Protein AF-A0A1V5FA69-F1 (afdb_monomer)

pLDDT: mean 85.62, std 11.45, range [46.5, 96.06]

Foldseek 3Di:
DDQDPVDRPDDDDPPLNVQVVVLVVCCVVVVVVCVVVVCPVVSVVVNVCSVVPQPPDPVNVLQQLLCVLVPHDDPVPDDPVSSVVSSVCSVLQPVVLVVLVVVLVVLLVLQVVCVVVVHPLVVVCVVVVLDPPPDGPSVLSVVLSVCVNVVNHDPSSVVSVVSSVVSSPVVPDDD

Nearest PDB structures (foldseek):
  6b02-assembly1_A  TM=2.385E-01  e=5.343E+00  Choristoneura fumiferana

Sequence (175 aa):
MRKSRRYRKQWTVSLHEYRLGLLRTLREDGAALIDAYGMDKTLRDLEKRLKNQDVRAAWARLTRGILDEAGGGNPMRMSGEAFARAAETHYRDTLRKRHLSEAFLFLENDLKHMESAGAEPLRRLREKGTLPPNRSAADHVRMLEPAVLDDSATQESLHSLLTLMLAALEEGPRP

Structure (mmCIF, N/CA/C/O backbone):
data_AF-A0A1V5FA69-F1
#
_entry.id   AF-A0A1V5FA69-F1
#
loop_
_atom_site.group_PDB
_atom_site.id
_atom_site.type_symbol
_atom_site.label_atom_id
_atom_site.label_alt_id
_atom_site.label_comp_id
_atom_site.label_asym_id
_atom_site.label_entity_id
_atom_site.label_seq_id
_atom_site.pdbx_PDB_ins_code
_atom_site.Cartn_x
_atom_site.Cartn_y
_atom_site.Cartn_z
_atom_site.occupancy
_atom_site.B_iso_or_equiv
_atom_site.auth_seq_id
_atom_site.auth_comp_id
_atom_site.auth_asym_id
_atom_site.auth_atom_id
_atom_site.pdbx_PDB_model_num
ATOM 1 N N . MET A 1 1 ? -24.500 -15.546 29.506 1.00 55.66 1 MET A N 1
ATOM 2 C CA . MET A 1 1 ? -25.820 -15.029 29.975 1.00 55.66 1 MET A CA 1
ATOM 3 C C . MET A 1 1 ? -25.713 -14.215 31.268 1.00 55.66 1 MET A C 1
ATOM 5 O O . MET A 1 1 ? -25.155 -14.698 32.245 1.00 55.66 1 MET A O 1
ATOM 9 N N . ARG A 1 2 ? -26.271 -12.993 31.301 1.00 57.75 2 ARG A N 1
ATOM 10 C CA . ARG A 1 2 ? -26.330 -12.126 32.501 1.00 57.75 2 ARG A CA 1
ATOM 11 C C . ARG A 1 2 ? -27.757 -11.616 32.712 1.00 57.75 2 ARG A C 1
ATOM 13 O O . ARG A 1 2 ? -28.415 -11.262 31.734 1.00 57.75 2 ARG A O 1
ATOM 20 N N . LYS A 1 3 ? -28.240 -11.527 33.957 1.00 52.34 3 LYS A N 1
ATOM 21 C CA . LYS A 1 3 ? -29.537 -10.883 34.252 1.00 52.34 3 LYS A CA 1
ATOM 22 C C . LYS A 1 3 ? -29.471 -9.384 33.935 1.00 52.34 3 LYS A C 1
ATOM 24 O O . LYS A 1 3 ? -28.542 -8.700 34.370 1.00 52.34 3 LYS A O 1
ATOM 29 N N . SER A 1 4 ? -30.438 -8.881 33.166 1.00 51.59 4 SER A N 1
ATOM 30 C CA . SER A 1 4 ? -30.514 -7.458 32.828 1.00 51.59 4 SER A CA 1
ATOM 31 C C . SER A 1 4 ? -30.820 -6.628 34.075 1.00 51.59 4 SER A C 1
ATOM 33 O O . SER A 1 4 ? -31.783 -6.888 34.794 1.00 51.59 4 SER A O 1
ATOM 35 N N . ARG A 1 5 ? -30.004 -5.598 34.325 1.00 58.12 5 ARG A N 1
ATOM 36 C CA . ARG A 1 5 ? -30.181 -4.673 35.457 1.00 58.12 5 ARG A CA 1
ATOM 37 C C . ARG A 1 5 ? -31.323 -3.670 35.218 1.00 58.12 5 ARG A C 1
ATOM 39 O O . ARG A 1 5 ? -31.854 -3.129 36.178 1.00 58.12 5 ARG A O 1
ATOM 46 N N . ARG A 1 6 ? -31.700 -3.447 33.947 1.00 63.59 6 ARG A N 1
ATOM 47 C CA . ARG A 1 6 ? -32.740 -2.491 33.511 1.00 63.59 6 ARG A CA 1
ATOM 48 C C . ARG A 1 6 ? -34.114 -3.148 33.319 1.00 63.59 6 ARG A C 1
ATOM 50 O O . ARG A 1 6 ? -35.124 -2.499 33.551 1.00 63.59 6 ARG A O 1
ATOM 57 N N . TYR A 1 7 ? -34.156 -4.438 32.965 1.00 64.31 7 TYR A N 1
ATOM 58 C CA . TYR A 1 7 ? -35.397 -5.200 32.767 1.00 64.31 7 TYR A CA 1
ATOM 59 C C . TYR A 1 7 ? -35.392 -6.478 33.614 1.00 64.31 7 TYR A C 1
ATOM 61 O O . TYR A 1 7 ? -34.777 -7.483 33.261 1.00 64.31 7 TYR A O 1
ATOM 69 N N . ARG A 1 8 ? -36.118 -6.433 34.740 1.00 50.25 8 ARG A N 1
ATOM 70 C CA . ARG A 1 8 ? -36.070 -7.392 35.866 1.00 50.25 8 ARG A CA 1
ATOM 71 C C . ARG A 1 8 ? -36.460 -8.849 35.522 1.00 50.25 8 ARG A C 1
ATOM 73 O O . ARG A 1 8 ? -36.326 -9.715 36.379 1.00 50.25 8 ARG A O 1
ATOM 80 N N . LYS A 1 9 ? -36.921 -9.136 34.295 1.00 63.19 9 LYS A N 1
ATOM 81 C CA . LYS A 1 9 ? -37.346 -10.475 33.830 1.00 63.19 9 LYS A CA 1
ATOM 82 C C . LYS A 1 9 ? -36.666 -10.962 32.540 1.00 63.19 9 LYS A C 1
ATOM 84 O O . LYS A 1 9 ? -37.051 -12.003 32.023 1.00 63.19 9 LYS A O 1
ATOM 89 N N . GLN A 1 10 ? -35.671 -10.244 32.013 1.00 63.56 10 GLN A N 1
ATOM 90 C CA . GLN A 1 10 ? -35.019 -10.620 30.753 1.00 63.56 10 GLN A CA 1
ATOM 91 C C . GLN A 1 10 ? -33.566 -11.055 30.960 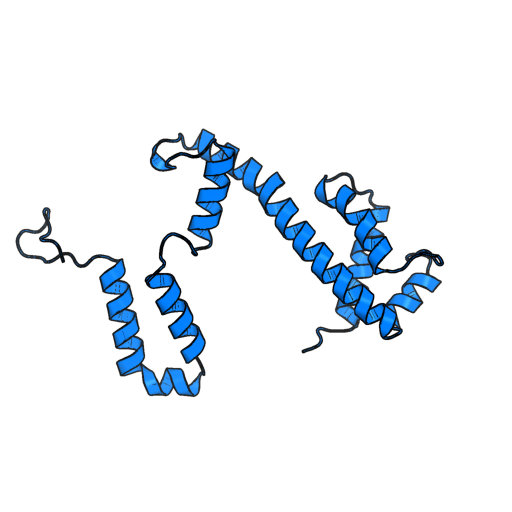1.00 63.56 10 GLN A C 1
ATOM 93 O O . GLN A 1 10 ? -32.783 -10.422 31.679 1.00 63.56 10 GLN A O 1
ATOM 98 N N . TRP A 1 11 ? -33.209 -12.146 30.287 1.00 69.50 11 TRP A N 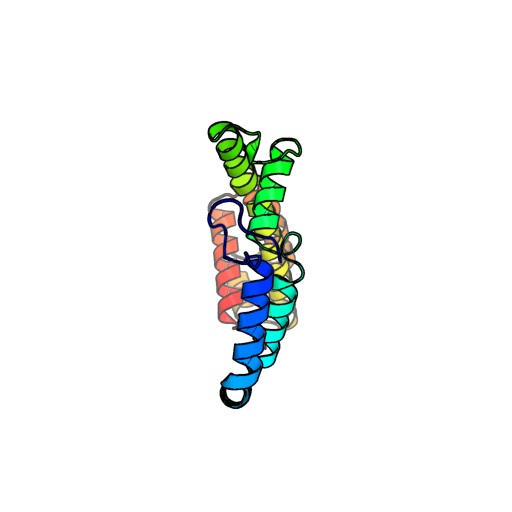1
ATOM 99 C CA . TRP A 1 11 ? -31.831 -12.586 30.140 1.00 69.50 11 TRP A CA 1
ATOM 100 C C . TRP A 1 11 ? -31.176 -11.771 29.031 1.00 69.50 11 TRP A C 1
ATOM 102 O O . TRP A 1 11 ? -31.655 -11.740 27.903 1.00 69.50 11 TRP A O 1
ATOM 112 N N . THR A 1 12 ? -30.072 -11.102 29.351 1.00 66.62 12 THR A N 1
ATOM 113 C CA . THR A 1 12 ? -29.228 -10.475 28.332 1.00 66.62 12 THR A CA 1
ATOM 114 C C . THR A 1 12 ? -28.261 -11.524 27.796 1.00 66.62 12 THR A C 1
ATOM 116 O O . THR A 1 12 ? -27.427 -12.058 28.539 1.00 66.62 12 THR A O 1
ATOM 119 N N . VAL A 1 13 ? -28.398 -11.818 26.507 1.00 72.88 13 VAL A N 1
ATOM 120 C CA . VAL A 1 13 ? -27.412 -12.549 25.707 1.00 72.88 13 VAL A CA 1
ATOM 121 C C . VAL A 1 13 ? -26.412 -11.522 25.191 1.00 72.88 13 VAL A C 1
ATOM 123 O O . VAL A 1 13 ? -26.806 -10.424 24.789 1.00 72.88 13 VAL A O 1
ATOM 126 N N . SER A 1 14 ? -25.115 -11.821 25.258 1.00 80.94 14 SER A N 1
ATOM 127 C CA . SER A 1 14 ? -24.136 -10.899 24.680 1.00 80.94 14 SER A CA 1
ATOM 128 C C . SER A 1 14 ? -24.342 -10.815 23.165 1.00 80.94 14 SER A C 1
ATOM 130 O O . SER A 1 14 ? -24.707 -11.799 22.524 1.00 80.94 14 SER A O 1
ATOM 132 N N . LEU A 1 15 ? -24.074 -9.654 22.563 1.00 79.38 15 LEU A N 1
ATOM 133 C CA . LEU A 1 15 ? -24.153 -9.509 21.105 1.00 79.38 15 LEU A CA 1
ATOM 134 C C . LEU A 1 15 ? -23.273 -10.546 20.381 1.00 79.38 15 LEU A C 1
ATOM 136 O O . LEU A 1 15 ? -23.617 -11.011 19.299 1.00 79.38 15 LEU A O 1
ATOM 140 N N . HIS A 1 16 ? -22.157 -10.935 21.000 1.00 82.25 16 HIS A N 1
ATOM 141 C CA . HIS A 1 16 ? -21.278 -11.996 20.526 1.00 82.25 16 HIS A CA 1
ATOM 142 C C . HIS A 1 16 ? -21.967 -13.372 20.503 1.00 82.25 16 HIS A C 1
ATOM 144 O O . HIS A 1 16 ? -22.017 -14.009 19.452 1.00 82.25 16 HIS A O 1
ATOM 150 N N . GLU A 1 17 ? -22.537 -13.808 21.632 1.00 82.44 17 GLU A N 1
ATOM 151 C CA . GLU A 1 17 ? -23.286 -15.072 21.732 1.00 82.44 17 GLU A CA 1
ATOM 152 C C . GLU A 1 17 ? -24.480 -15.089 20.763 1.00 82.44 17 GLU A C 1
ATOM 154 O O . GLU A 1 17 ? -24.728 -16.098 20.110 1.00 82.44 17 GLU A O 1
ATOM 159 N N . TYR A 1 18 ? -25.174 -13.956 20.612 1.00 86.75 18 TYR A N 1
ATOM 160 C CA . TYR A 1 18 ? -26.290 -13.818 19.678 1.00 86.75 18 TYR A CA 1
ATOM 161 C C . TYR A 1 18 ? -25.849 -13.998 18.217 1.00 86.75 18 TYR A C 1
ATOM 163 O O . TYR A 1 18 ? -26.451 -14.773 17.479 1.00 86.75 18 TYR A O 1
ATOM 171 N N . ARG A 1 19 ? -24.750 -13.348 17.806 1.00 89.06 19 ARG A N 1
ATOM 172 C CA . ARG A 1 19 ? -24.171 -13.495 16.457 1.00 89.06 19 ARG A CA 1
ATOM 173 C C . ARG A 1 19 ? -23.737 -14.932 16.159 1.00 89.06 19 ARG A C 1
ATOM 175 O O . ARG A 1 19 ? -23.950 -15.405 15.048 1.00 89.06 19 ARG A O 1
ATOM 182 N N . LEU A 1 20 ? -23.143 -15.627 17.133 1.00 90.81 20 LEU A N 1
ATOM 183 C CA . LEU A 1 20 ? -22.792 -17.044 16.987 1.00 90.81 20 LEU A CA 1
ATOM 184 C C . LEU A 1 20 ? -24.034 -17.936 16.881 1.00 90.81 20 LEU A C 1
ATOM 186 O O . LEU A 1 20 ? -24.014 -18.891 16.110 1.00 90.81 20 LEU A O 1
ATOM 190 N N . GLY A 1 21 ? -25.101 -17.616 17.616 1.00 91.31 21 GLY A N 1
ATOM 191 C CA . GLY A 1 21 ? -26.392 -18.293 17.497 1.00 91.31 21 GLY A CA 1
ATOM 192 C C . GLY A 1 21 ? -26.971 -18.174 16.089 1.00 91.31 21 GLY A C 1
ATOM 193 O O . GLY A 1 21 ? -27.244 -19.190 15.462 1.00 91.31 21 GLY A O 1
ATOM 194 N N . LEU A 1 22 ? -27.046 -16.953 15.548 1.00 92.81 22 LEU A N 1
ATOM 195 C CA . LEU A 1 22 ? -27.532 -16.718 14.183 1.00 92.81 22 LEU A CA 1
ATOM 196 C C . LEU A 1 22 ? -26.711 -17.459 13.123 1.00 92.81 22 LEU A C 1
ATOM 198 O O . LEU A 1 22 ? -27.272 -17.979 12.165 1.00 92.81 22 LEU A O 1
ATOM 202 N N . LEU A 1 23 ? -25.387 -17.534 13.293 1.00 93.31 23 LEU A N 1
ATOM 203 C CA . LEU A 1 23 ? -24.535 -18.277 12.366 1.00 93.31 23 LEU A CA 1
ATOM 204 C C . LEU A 1 23 ? -24.837 -19.784 12.375 1.00 93.31 23 LEU A C 1
ATOM 206 O O . LEU A 1 23 ? -24.755 -20.416 11.326 1.00 93.31 23 LEU A O 1
ATOM 210 N N . ARG A 1 24 ? -25.178 -20.357 13.537 1.00 93.31 24 ARG A N 1
ATOM 211 C CA . ARG A 1 24 ? -25.593 -21.766 13.639 1.00 93.31 24 ARG A CA 1
ATOM 212 C C . ARG A 1 24 ? -26.920 -21.992 12.929 1.00 93.31 24 ARG A C 1
ATOM 214 O O . ARG A 1 24 ? -26.973 -22.854 12.065 1.00 93.31 24 ARG A O 1
ATOM 221 N N . THR A 1 25 ? -27.915 -21.148 13.197 1.00 93.12 25 THR A N 1
ATOM 222 C CA . THR A 1 25 ? -29.213 -21.191 12.507 1.00 93.12 25 THR A CA 1
ATOM 223 C C . THR A 1 25 ? -29.042 -21.109 10.992 1.00 93.12 25 THR A C 1
ATOM 225 O O . THR A 1 25 ? -29.624 -21.895 10.262 1.00 93.12 25 THR A O 1
ATOM 228 N N . LEU A 1 26 ? -28.166 -20.226 10.502 1.00 92.56 26 LEU A N 1
ATOM 229 C CA . LEU A 1 26 ? -27.899 -20.105 9.068 1.00 92.56 26 LEU A CA 1
ATOM 230 C C . LEU A 1 26 ? -27.270 -21.376 8.466 1.00 92.56 26 LEU A C 1
ATOM 232 O O . LEU A 1 26 ? -27.552 -21.704 7.318 1.00 92.56 26 LEU A O 1
ATOM 236 N N . ARG A 1 27 ? -26.420 -22.088 9.221 1.00 92.62 27 ARG A N 1
ATOM 237 C CA . ARG A 1 27 ? -25.828 -23.365 8.783 1.00 92.62 27 ARG A CA 1
ATOM 238 C C . ARG A 1 27 ? -26.822 -24.518 8.808 1.00 92.62 27 ARG A C 1
ATOM 240 O O . ARG A 1 27 ? -26.741 -25.380 7.944 1.00 92.62 27 ARG A O 1
ATOM 247 N N . GLU A 1 28 ? -27.708 -24.538 9.795 1.00 91.56 28 GLU A N 1
ATOM 248 C CA . GLU A 1 28 ? -28.713 -25.588 9.969 1.00 91.56 28 GLU A CA 1
ATOM 249 C C . GLU A 1 28 ? -29.844 -25.430 8.944 1.00 91.56 28 GLU A C 1
ATOM 251 O O . GLU A 1 28 ? -30.097 -26.342 8.160 1.00 91.56 28 GLU A O 1
ATOM 256 N N . ASP A 1 29 ? -30.447 -24.244 8.869 1.00 93.94 29 ASP A N 1
ATOM 257 C CA . ASP A 1 29 ? -31.630 -23.995 8.037 1.00 93.94 29 ASP A CA 1
ATOM 258 C C . ASP A 1 29 ? -31.270 -23.680 6.574 1.00 93.94 29 ASP A C 1
ATOM 260 O O . ASP A 1 29 ? -32.081 -23.854 5.666 1.00 93.94 29 ASP A O 1
ATOM 264 N N . GLY A 1 30 ? -30.047 -23.197 6.329 1.00 89.75 30 GLY A N 1
ATOM 265 C CA . GLY A 1 30 ? -29.573 -22.741 5.021 1.00 89.75 30 GLY A CA 1
ATOM 266 C C . GLY A 1 30 ? -28.630 -23.703 4.299 1.00 89.75 30 GLY A C 1
ATOM 267 O O . GLY A 1 30 ? -28.056 -23.304 3.288 1.00 89.75 30 GLY A O 1
ATOM 268 N N . ALA A 1 31 ? -28.443 -24.936 4.786 1.00 91.62 31 ALA A N 1
ATOM 269 C CA . ALA A 1 31 ? -27.430 -25.874 4.281 1.00 91.62 31 ALA A CA 1
ATOM 270 C C . ALA A 1 31 ? -27.463 -26.042 2.749 1.00 91.62 31 ALA A C 1
ATOM 272 O O . ALA A 1 31 ? -26.449 -25.857 2.081 1.00 91.62 31 ALA A O 1
ATOM 273 N N . ALA A 1 32 ? -28.651 -26.264 2.177 1.00 88.94 32 ALA A N 1
ATOM 274 C CA . ALA A 1 32 ? -28.816 -26.427 0.732 1.00 88.94 32 ALA A CA 1
ATOM 275 C C . ALA A 1 32 ? -28.380 -25.187 -0.074 1.00 88.94 32 ALA A C 1
ATOM 277 O O . ALA A 1 32 ? -27.835 -25.316 -1.167 1.00 88.94 32 ALA A O 1
ATOM 278 N N . LEU A 1 33 ? -28.591 -23.980 0.464 1.00 90.56 33 LEU A N 1
ATOM 279 C CA . LEU A 1 33 ? -28.152 -22.735 -0.171 1.00 90.56 33 LEU A CA 1
ATOM 280 C C . LEU A 1 33 ? -26.638 -22.553 -0.032 1.00 90.56 33 LEU A C 1
ATOM 282 O O . LEU A 1 33 ? -25.972 -22.138 -0.974 1.00 90.56 33 LEU A O 1
ATOM 286 N N . ILE A 1 34 ? -26.078 -22.883 1.129 1.00 92.12 34 ILE A N 1
ATOM 287 C CA . ILE A 1 34 ? -24.635 -22.788 1.369 1.00 92.12 34 ILE A CA 1
ATOM 288 C C . ILE A 1 34 ? -23.873 -23.672 0.384 1.00 92.12 34 ILE A C 1
ATOM 290 O O . ILE A 1 34 ? -22.882 -23.213 -0.191 1.00 92.12 34 ILE A O 1
ATOM 294 N N . ASP A 1 35 ? -24.369 -24.886 0.155 1.00 91.94 35 ASP A N 1
ATOM 295 C CA . ASP A 1 35 ? -23.794 -25.828 -0.800 1.00 91.94 35 ASP A CA 1
ATOM 296 C C . ASP A 1 35 ? -23.972 -25.339 -2.240 1.00 91.94 35 ASP A C 1
ATOM 298 O O . ASP A 1 35 ? -22.992 -25.257 -2.982 1.00 91.94 35 ASP A O 1
ATOM 302 N N . ALA A 1 36 ? -25.187 -24.921 -2.618 1.00 92.25 36 ALA A N 1
ATOM 303 C CA . ALA A 1 36 ? -25.484 -24.430 -3.966 1.00 92.25 36 ALA A CA 1
ATOM 304 C C . ALA A 1 36 ? -24.623 -23.222 -4.379 1.00 92.25 36 ALA A C 1
ATOM 306 O O . ALA A 1 36 ? -24.285 -23.080 -5.553 1.00 92.25 36 ALA A O 1
ATOM 307 N N . TYR A 1 37 ? -24.245 -22.368 -3.423 1.00 92.19 37 TYR A N 1
ATOM 308 C CA . TYR A 1 37 ? -23.430 -21.173 -3.663 1.00 92.19 37 TYR A CA 1
ATOM 309 C C . TYR A 1 37 ? -21.961 -21.317 -3.223 1.00 92.19 37 TYR A C 1
ATOM 311 O O . TYR A 1 37 ? -21.212 -20.340 -3.271 1.00 92.19 37 TYR A O 1
ATOM 319 N N . GLY A 1 38 ? -21.523 -22.498 -2.764 1.00 91.62 38 GLY A N 1
ATOM 320 C CA . GLY A 1 38 ? -20.142 -22.734 -2.320 1.00 91.62 38 GLY A CA 1
ATOM 321 C C . GLY A 1 38 ? -19.686 -21.839 -1.155 1.00 91.62 38 GLY A C 1
ATOM 322 O O . GLY A 1 38 ? -18.500 -21.528 -1.021 1.00 91.62 38 GLY A O 1
ATOM 323 N N . MET A 1 39 ? -20.610 -21.391 -0.299 1.00 93.31 39 MET A N 1
ATOM 324 C CA . MET A 1 39 ? -20.348 -20.372 0.732 1.00 93.31 39 MET A CA 1
ATOM 325 C C . MET A 1 39 ? -19.692 -20.916 2.005 1.00 93.31 39 MET A C 1
ATOM 327 O O . MET A 1 39 ? -19.437 -20.166 2.952 1.00 9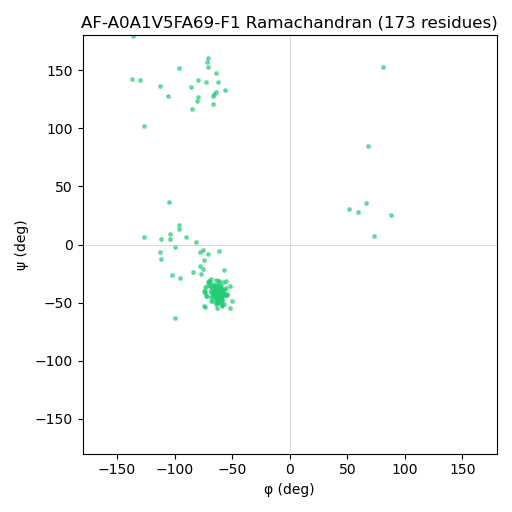3.31 39 MET A O 1
ATOM 331 N N . ASP A 1 40 ? -19.390 -22.207 2.051 1.00 90.88 40 ASP A N 1
ATOM 332 C CA . ASP A 1 40 ? -18.919 -22.869 3.260 1.00 90.88 40 ASP A CA 1
ATOM 333 C C . ASP A 1 40 ? -17.590 -22.270 3.782 1.00 90.88 40 ASP A C 1
ATOM 335 O O . ASP A 1 40 ? -17.437 -21.983 4.975 1.00 90.88 40 ASP A O 1
ATOM 339 N N . LYS A 1 41 ? -16.655 -21.934 2.879 1.00 89.81 41 LYS A N 1
ATOM 340 C CA . LYS A 1 41 ? -15.406 -21.229 3.234 1.00 89.81 41 LYS A CA 1
ATOM 341 C C . LYS A 1 41 ? -15.681 -19.845 3.834 1.00 89.81 41 LYS A C 1
ATOM 343 O O . LYS A 1 41 ? -15.054 -19.473 4.828 1.00 89.81 41 LYS A O 1
ATOM 348 N N . THR A 1 42 ? -16.638 -19.109 3.273 1.00 89.00 42 THR A N 1
ATOM 349 C CA . THR A 1 42 ? -17.045 -17.774 3.735 1.00 89.00 42 THR A CA 1
ATOM 350 C C . THR A 1 42 ? -17.655 -17.834 5.133 1.00 89.00 42 THR A C 1
ATOM 352 O O . THR A 1 42 ? -17.288 -17.048 6.007 1.00 89.00 42 THR A O 1
ATOM 355 N N 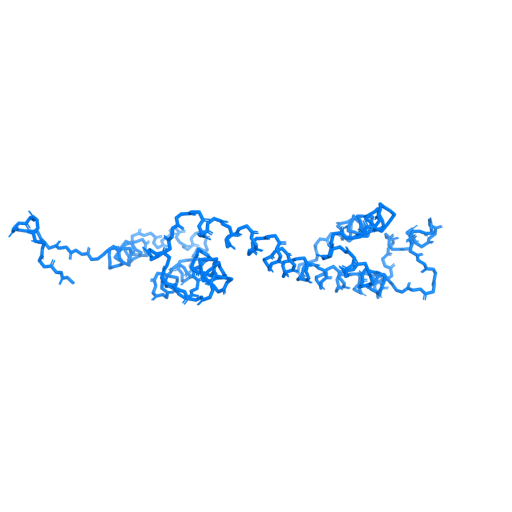. LEU A 1 43 ? -18.530 -18.808 5.397 1.00 91.69 43 LEU A N 1
ATOM 356 C CA . LEU A 1 43 ? -19.133 -18.991 6.719 1.00 91.69 43 LEU A CA 1
ATOM 357 C C . LEU A 1 43 ? -18.132 -19.496 7.759 1.00 91.69 43 LEU A C 1
ATOM 359 O O . LEU A 1 43 ? -18.249 -19.151 8.938 1.00 91.69 43 LEU A O 1
ATOM 363 N N . ARG A 1 44 ? -17.135 -20.293 7.360 1.00 89.25 44 ARG A N 1
ATOM 364 C CA . ARG A 1 44 ? -16.008 -20.665 8.230 1.00 89.25 44 ARG A CA 1
ATOM 365 C C . ARG A 1 44 ? -15.136 -19.458 8.580 1.00 89.25 44 ARG A C 1
ATOM 367 O O . ARG A 1 44 ? -14.714 -19.335 9.730 1.00 89.25 44 ARG A O 1
ATOM 374 N N . ASP A 1 45 ? -14.888 -18.554 7.634 1.00 86.44 45 ASP A N 1
ATOM 375 C CA . ASP A 1 45 ? -14.152 -17.315 7.905 1.00 86.44 45 ASP A CA 1
ATOM 376 C C . ASP A 1 45 ? -14.935 -16.369 8.830 1.00 86.44 45 ASP A C 1
ATOM 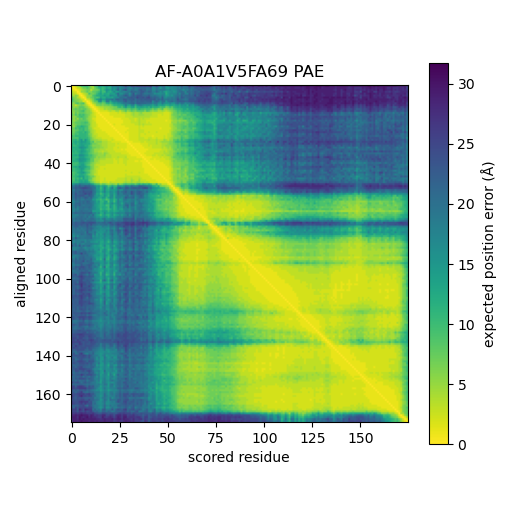378 O O . ASP A 1 45 ? -14.398 -15.868 9.822 1.00 86.44 45 ASP A O 1
ATOM 382 N N . LEU A 1 46 ? -16.240 -16.210 8.586 1.00 86.88 46 LEU A N 1
ATOM 383 C CA . LEU A 1 46 ? -17.124 -15.434 9.453 1.00 86.88 46 LEU A CA 1
ATOM 384 C C . LEU A 1 46 ? -17.127 -15.974 10.890 1.00 86.88 46 LEU A C 1
ATOM 386 O O . LEU A 1 46 ? -17.004 -15.195 11.835 1.00 86.88 46 LEU A O 1
ATOM 390 N N . GLU A 1 47 ? -17.195 -17.296 11.071 1.00 89.44 47 GLU A N 1
ATOM 391 C CA . GLU A 1 47 ? -17.110 -17.926 12.393 1.00 89.44 47 GLU A CA 1
ATOM 392 C C . GLU A 1 47 ? -15.791 -17.595 13.103 1.00 89.44 47 GLU A C 1
ATOM 394 O O . GLU A 1 47 ? -15.791 -17.195 14.270 1.00 89.44 47 GLU A O 1
ATOM 399 N N . LYS A 1 48 ? -14.661 -17.717 12.393 1.00 85.12 48 LYS A N 1
ATOM 400 C CA . LYS A 1 48 ? -13.333 -17.374 12.922 1.00 85.12 48 LYS A CA 1
ATOM 401 C C . LYS A 1 48 ? -13.256 -15.904 13.324 1.00 85.12 48 LYS A C 1
ATOM 403 O O . LYS A 1 48 ? -12.676 -15.593 14.363 1.00 85.12 48 LYS A O 1
ATOM 408 N N . ARG A 1 49 ? -13.840 -14.997 12.538 1.00 78.69 49 ARG A N 1
ATOM 409 C CA . ARG A 1 49 ? -13.886 -13.559 12.843 1.00 78.69 49 ARG A CA 1
ATOM 410 C C . ARG A 1 49 ? -14.767 -13.246 14.045 1.00 78.69 49 ARG A C 1
ATOM 412 O O . ARG A 1 49 ? -14.380 -12.426 14.870 1.00 78.69 49 ARG A O 1
ATOM 419 N N . LEU A 1 50 ? -15.921 -13.904 14.164 1.00 83.69 50 LEU A N 1
ATOM 420 C CA . LEU A 1 50 ? -16.793 -13.752 15.326 1.00 83.69 50 LEU A CA 1
ATOM 421 C C . LEU A 1 50 ? -16.097 -14.239 16.597 1.00 83.69 50 LEU A C 1
ATOM 423 O O . LEU 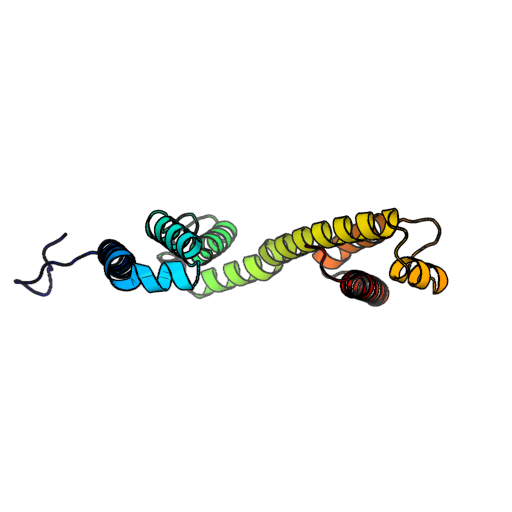A 1 50 ? -16.145 -13.525 17.591 1.00 83.69 50 LEU A O 1
ATOM 427 N N . LYS A 1 51 ? -15.398 -15.381 16.545 1.00 83.19 51 LYS A N 1
ATOM 428 C CA . LYS A 1 51 ? -14.650 -15.958 17.677 1.00 83.19 51 LYS A CA 1
ATOM 429 C C . LYS A 1 51 ? -13.392 -15.162 18.065 1.00 83.19 51 LYS A C 1
ATOM 431 O O . LYS A 1 51 ? -13.066 -15.109 19.242 1.00 83.19 51 LYS A O 1
ATOM 436 N N . ASN A 1 52 ? -12.717 -14.505 17.117 1.00 69.50 52 ASN A N 1
ATOM 437 C CA . ASN A 1 52 ? -11.450 -13.778 17.338 1.00 69.50 52 ASN A CA 1
ATOM 438 C C . ASN A 1 52 ? -11.615 -12.241 17.377 1.00 69.50 52 ASN A C 1
ATOM 440 O O . ASN A 1 52 ? -10.768 -11.510 16.855 1.00 69.50 52 ASN A O 1
ATOM 444 N N . GLN A 1 53 ? -12.725 -11.764 17.948 1.00 60.06 53 GLN A N 1
ATOM 445 C CA . GLN A 1 53 ? -13.375 -10.489 17.607 1.00 60.06 53 GLN A CA 1
ATOM 446 C C . GLN A 1 53 ? -12.530 -9.201 17.720 1.00 60.06 53 GLN A C 1
ATOM 448 O O . GLN A 1 53 ? -12.844 -8.254 17.003 1.00 60.06 53 GLN A O 1
ATOM 453 N N . ASP A 1 54 ? -11.442 -9.162 18.495 1.00 57.28 54 ASP A N 1
ATOM 454 C CA . ASP A 1 54 ? -10.677 -7.918 18.722 1.00 57.28 54 ASP A CA 1
ATOM 455 C C . ASP A 1 54 ? -9.266 -7.874 18.121 1.00 57.28 54 ASP A C 1
ATOM 457 O O . ASP A 1 54 ? -8.656 -6.809 18.051 1.00 57.28 54 ASP A O 1
ATOM 461 N N . VAL A 1 55 ? -8.710 -8.995 17.656 1.00 56.62 55 VAL A N 1
ATOM 462 C CA . VAL A 1 55 ? -7.305 -9.001 17.187 1.00 56.62 55 VAL A CA 1
ATOM 463 C C . VAL A 1 55 ? -7.202 -8.980 15.661 1.00 56.62 55 VAL A C 1
ATOM 465 O O . VAL A 1 55 ? -6.223 -8.479 15.118 1.00 56.62 55 VAL A O 1
ATOM 468 N N . ARG A 1 56 ? -8.217 -9.488 14.946 1.00 58.72 56 ARG A N 1
ATOM 469 C CA . ARG A 1 56 ? -8.153 -9.664 13.480 1.00 58.72 56 ARG A CA 1
ATOM 470 C C . ARG A 1 56 ? -9.088 -8.769 12.672 1.00 58.72 56 ARG A C 1
ATOM 472 O O . ARG A 1 56 ? -9.025 -8.790 11.446 1.00 58.72 56 ARG A O 1
ATOM 479 N N . ALA A 1 57 ? -9.968 -8.006 13.313 1.00 71.38 57 ALA A N 1
ATOM 480 C CA . ALA A 1 57 ? -10.867 -7.126 12.581 1.00 71.38 57 ALA A CA 1
ATOM 481 C C . ALA A 1 57 ? -10.101 -5.918 12.013 1.00 71.38 57 ALA A C 1
ATOM 483 O O . ALA A 1 57 ? -9.252 -5.347 12.694 1.00 71.38 57 ALA A O 1
ATOM 484 N N . ALA A 1 58 ? -10.416 -5.510 10.778 1.00 76.00 58 ALA A N 1
ATOM 485 C CA . ALA A 1 58 ? -9.780 -4.356 10.138 1.00 76.00 58 ALA A CA 1
ATOM 486 C C . ALA A 1 58 ? -9.925 -3.082 10.985 1.00 76.00 58 ALA A C 1
ATOM 488 O O . ALA A 1 58 ? -8.941 -2.388 11.210 1.00 76.00 58 ALA A O 1
ATOM 489 N N . TRP A 1 59 ? -11.117 -2.842 11.547 1.00 79.69 59 TRP A N 1
ATOM 490 C CA . TRP A 1 59 ? -11.349 -1.719 12.458 1.00 79.69 59 TRP A CA 1
ATOM 491 C C . TRP A 1 59 ? -10.432 -1.789 13.685 1.00 79.69 59 TRP A C 1
ATOM 493 O O . TRP A 1 59 ? -9.835 -0.787 14.042 1.00 79.69 59 TRP A O 1
ATOM 503 N N . ALA A 1 60 ? -10.241 -2.970 14.281 1.00 79.19 60 ALA A N 1
ATOM 504 C CA . ALA A 1 60 ? -9.408 -3.124 15.469 1.00 79.19 60 ALA A CA 1
ATOM 505 C C . ALA A 1 60 ? -7.920 -2.910 15.158 1.00 79.19 60 ALA A C 1
ATOM 507 O O . ALA A 1 60 ? -7.194 -2.347 15.974 1.00 79.19 60 ALA A O 1
ATOM 508 N N . ARG A 1 61 ? -7.464 -3.319 13.965 1.00 83.75 61 ARG A N 1
ATOM 509 C CA . ARG A 1 61 ? -6.108 -3.030 13.468 1.00 83.75 61 ARG A CA 1
ATOM 510 C C . ARG A 1 61 ? -5.906 -1.538 13.217 1.00 83.75 61 ARG A C 1
ATOM 512 O O . ARG A 1 61 ? -4.875 -1.013 13.613 1.00 83.75 61 ARG A O 1
ATOM 519 N N . LEU A 1 62 ? -6.887 -0.873 12.605 1.00 87.25 62 LEU A N 1
ATOM 520 C CA . LEU A 1 62 ? -6.855 0.569 12.355 1.00 87.25 62 LEU A CA 1
ATOM 521 C C . LEU A 1 62 ? -6.859 1.346 13.669 1.00 87.25 62 LEU A C 1
ATOM 523 O O . LEU A 1 62 ? -5.972 2.152 13.899 1.00 87.25 62 LEU A O 1
ATOM 527 N N . THR A 1 63 ? -7.798 1.052 14.571 1.00 86.38 63 THR A N 1
ATOM 528 C CA . THR A 1 63 ? -7.856 1.683 15.892 1.00 86.38 63 THR A CA 1
ATOM 529 C C . THR A 1 63 ? -6.551 1.483 16.647 1.00 86.38 63 THR A C 1
ATOM 531 O O . THR A 1 63 ? -6.039 2.441 17.205 1.00 86.38 63 THR A O 1
ATOM 534 N N . ARG A 1 64 ? -5.973 0.278 16.628 1.00 85.88 64 ARG A N 1
ATOM 535 C CA . ARG A 1 64 ? -4.674 0.024 17.257 1.00 85.88 64 ARG A CA 1
ATOM 536 C C . ARG A 1 64 ? -3.558 0.852 16.630 1.00 85.88 64 ARG A C 1
ATOM 538 O O . ARG A 1 64 ? -2.864 1.531 17.363 1.00 85.88 64 ARG A O 1
ATOM 545 N N . GLY A 1 65 ? -3.454 0.866 15.302 1.00 87.75 65 GLY A N 1
ATOM 546 C CA . GLY A 1 65 ? -2.457 1.675 14.604 1.00 87.75 65 GLY A CA 1
ATOM 547 C C . GLY A 1 65 ? -2.555 3.163 14.947 1.00 87.75 65 GLY A C 1
ATOM 548 O O . GLY A 1 65 ? -1.545 3.782 15.244 1.00 87.75 65 GLY A O 1
ATOM 549 N N . ILE A 1 66 ? -3.772 3.710 15.010 1.00 90.75 66 ILE A N 1
ATOM 550 C CA . ILE A 1 66 ? -4.020 5.103 15.416 1.00 90.75 66 ILE A CA 1
ATOM 551 C C . ILE A 1 66 ? -3.594 5.350 16.868 1.00 90.75 66 ILE A C 1
ATOM 553 O O . ILE A 1 66 ? -3.021 6.387 17.188 1.00 90.75 66 ILE A O 1
ATOM 557 N N . LEU A 1 67 ? -3.890 4.409 17.765 1.00 89.69 67 LEU A N 1
ATOM 558 C CA . LEU A 1 67 ? -3.492 4.518 19.165 1.00 89.69 67 LEU A CA 1
ATOM 559 C C . LEU A 1 67 ? -1.981 4.425 19.341 1.00 89.69 67 LEU A C 1
ATOM 561 O O . LEU A 1 67 ? -1.452 5.109 20.210 1.00 89.69 67 LEU A O 1
ATOM 565 N N . ASP A 1 68 ? -1.304 3.600 18.546 1.00 87.81 68 ASP A N 1
ATOM 566 C CA . ASP A 1 68 ? 0.148 3.452 18.583 1.00 87.81 68 ASP A CA 1
ATOM 567 C C . ASP A 1 68 ? 0.832 4.781 18.205 1.00 87.81 68 ASP A C 1
ATOM 569 O O . ASP A 1 68 ? 1.754 5.190 18.909 1.00 87.81 68 ASP A O 1
ATOM 573 N N . GLU A 1 69 ? 0.307 5.528 17.217 1.00 86.56 69 GLU A N 1
ATOM 574 C CA . GLU A 1 69 ? 0.785 6.895 16.902 1.00 86.56 69 GLU A CA 1
ATOM 575 C C . GLU A 1 69 ? 0.612 7.870 18.078 1.00 86.56 69 GLU A C 1
ATOM 577 O O . GLU A 1 69 ? 1.389 8.805 18.260 1.00 86.56 69 GLU A O 1
ATOM 582 N N . ALA A 1 70 ? -0.420 7.660 18.897 1.00 83.06 70 ALA A N 1
ATOM 583 C CA . ALA A 1 70 ? -0.728 8.491 20.056 1.00 83.06 70 ALA A CA 1
ATOM 584 C C . ALA A 1 70 ? -0.063 8.015 21.363 1.00 83.06 70 ALA A C 1
ATOM 586 O O . ALA A 1 70 ? -0.367 8.557 22.429 1.00 83.06 70 ALA A O 1
ATOM 587 N N . GLY A 1 71 ? 0.818 7.008 21.310 1.00 78.31 71 GLY A N 1
ATOM 588 C CA . GLY A 1 71 ? 1.526 6.483 22.481 1.00 78.31 71 GLY A CA 1
ATOM 589 C C . GLY A 1 71 ? 0.794 5.378 23.253 1.00 78.31 71 GLY A C 1
ATOM 590 O O . GLY A 1 71 ? 1.042 5.207 24.444 1.00 78.31 71 GLY A O 1
ATOM 591 N N . GLY A 1 72 ? -0.094 4.623 22.597 1.00 67.31 72 GLY A N 1
ATOM 592 C CA . GLY A 1 72 ? -0.697 3.390 23.113 1.00 67.31 72 GLY A CA 1
ATOM 593 C C . GLY A 1 72 ? -1.639 3.623 24.297 1.00 67.31 72 GLY A C 1
ATOM 594 O O . GLY A 1 72 ? -1.266 3.479 25.458 1.00 67.31 72 GLY A O 1
ATOM 595 N N . GLY A 1 73 ? -2.901 3.954 24.018 1.00 76.12 73 GLY A N 1
ATOM 596 C CA . GLY A 1 73 ? -3.912 4.218 25.047 1.00 76.12 73 GLY A CA 1
ATOM 597 C C . GLY A 1 73 ? -5.265 3.576 24.756 1.00 76.12 73 GLY A C 1
ATOM 598 O O . GLY A 1 73 ? -5.474 2.930 23.740 1.00 76.12 73 GLY A O 1
ATOM 599 N N . ASN A 1 74 ? -6.228 3.757 25.657 1.00 76.25 74 ASN A N 1
ATOM 600 C CA . ASN A 1 74 ? -7.626 3.441 25.363 1.00 76.25 74 ASN A CA 1
ATOM 601 C C . ASN A 1 74 ? -8.224 4.609 24.547 1.00 76.25 74 ASN A C 1
ATOM 603 O O . ASN A 1 74 ? -8.173 5.732 25.054 1.00 76.25 74 ASN A O 1
ATOM 607 N N . PRO A 1 75 ? -8.841 4.381 23.365 1.00 76.56 75 PRO A N 1
ATOM 608 C CA . PRO A 1 75 ? -9.445 5.445 22.553 1.00 76.56 75 PRO A CA 1
ATOM 609 C C . PRO A 1 75 ? -10.420 6.317 23.340 1.00 76.56 75 PRO A C 1
ATOM 611 O O . PRO A 1 75 ? -10.467 7.527 23.165 1.00 76.56 75 PRO A O 1
ATOM 614 N N . MET A 1 76 ? -11.161 5.704 24.266 1.00 80.88 76 MET A N 1
ATOM 615 C CA . MET A 1 76 ? -12.166 6.376 25.092 1.00 80.88 76 MET A CA 1
ATOM 616 C C . MET A 1 76 ? -11.563 7.307 26.151 1.00 80.88 76 MET A C 1
ATOM 618 O O . MET A 1 76 ? -12.302 8.010 26.834 1.00 80.88 76 MET A O 1
ATOM 622 N N . ARG A 1 77 ? -10.238 7.285 26.336 1.00 82.38 77 ARG A N 1
ATOM 623 C CA . ARG A 1 77 ? -9.509 8.187 27.241 1.00 82.38 77 ARG A CA 1
ATOM 624 C C . ARG A 1 77 ? -8.855 9.354 26.499 1.00 82.38 77 ARG A C 1
ATOM 626 O O . ARG A 1 77 ? -8.252 10.201 27.150 1.00 82.38 77 ARG A O 1
ATOM 633 N N . MET A 1 78 ? -8.963 9.400 25.172 1.00 82.88 78 MET A N 1
ATOM 634 C CA . MET A 1 78 ? -8.445 10.483 24.341 1.00 82.88 78 MET A CA 1
ATOM 635 C C . MET A 1 78 ? -9.548 11.495 24.024 1.00 82.88 78 MET A C 1
ATOM 637 O O . MET A 1 78 ? -10.726 11.144 23.949 1.00 82.88 78 MET A O 1
ATOM 641 N N . SER A 1 79 ? -9.171 12.755 23.798 1.00 87.31 79 SER A N 1
ATOM 642 C CA . SER A 1 79 ? -10.095 13.717 23.196 1.00 87.31 79 SER A CA 1
ATOM 643 C C . SER A 1 79 ? -10.328 13.375 21.722 1.00 87.31 79 SER A C 1
ATOM 645 O O . SER A 1 79 ? -9.453 12.809 21.059 1.00 87.31 79 SER A O 1
ATOM 647 N N . GLY A 1 80 ? -11.495 13.754 21.191 1.00 86.44 80 GLY A N 1
ATOM 648 C CA . GLY A 1 80 ? -11.814 13.549 19.775 1.00 86.44 80 GLY A CA 1
ATOM 649 C C . GLY A 1 80 ? -10.790 14.200 18.841 1.00 86.44 80 GLY A C 1
ATOM 650 O O . GLY A 1 80 ? -10.381 13.588 17.862 1.00 86.44 80 GLY A O 1
ATOM 651 N N . GLU A 1 81 ? -10.299 15.392 19.188 1.00 89.25 81 GLU A N 1
ATOM 652 C CA . GLU A 1 81 ? -9.251 16.079 18.423 1.00 89.25 81 GLU A CA 1
ATOM 653 C C . GLU A 1 81 ? -7.906 15.347 18.449 1.00 89.25 81 GLU A C 1
ATOM 655 O O . GLU A 1 81 ? -7.245 15.239 17.418 1.00 89.25 81 GLU A O 1
ATOM 660 N N . ALA A 1 82 ? -7.486 14.840 19.615 1.00 87.75 82 ALA A N 1
ATOM 661 C CA . ALA A 1 82 ? -6.233 14.098 19.730 1.00 87.75 82 ALA A CA 1
ATOM 662 C C . ALA A 1 82 ? -6.290 12.799 18.920 1.00 87.75 82 ALA A C 1
ATOM 664 O O . ALA A 1 82 ? -5.338 12.472 18.215 1.00 87.75 82 ALA A O 1
ATOM 665 N N . PHE A 1 83 ? -7.425 12.098 18.972 1.00 89.94 83 PHE A N 1
ATOM 666 C CA . PHE A 1 83 ? -7.647 10.907 18.162 1.00 89.94 83 PHE A CA 1
ATOM 667 C C . PHE A 1 83 ? -7.675 11.233 16.663 1.00 89.94 83 PHE A C 1
ATOM 669 O O . PHE A 1 83 ? -7.059 10.519 15.881 1.00 89.94 83 PHE A O 1
ATOM 676 N N . ALA A 1 84 ? -8.343 12.316 16.252 1.00 89.81 84 ALA A N 1
ATOM 677 C CA . ALA A 1 84 ? -8.413 12.723 14.849 1.00 89.81 84 ALA A CA 1
ATOM 678 C C . ALA A 1 84 ? -7.031 13.063 14.270 1.00 89.81 84 ALA A C 1
ATOM 680 O O . ALA A 1 84 ? -6.704 12.592 13.184 1.00 89.81 84 ALA A O 1
ATOM 681 N N . ARG A 1 85 ? -6.197 13.806 15.013 1.00 91.44 85 ARG A N 1
ATOM 682 C CA . ARG A 1 85 ? -4.814 14.104 14.601 1.00 91.44 85 ARG A CA 1
ATOM 683 C C . ARG A 1 85 ? -3.971 12.837 14.472 1.00 91.44 85 ARG A C 1
ATOM 685 O O . ARG A 1 85 ? -3.320 12.644 13.453 1.00 91.44 85 ARG A O 1
ATOM 692 N N . ALA A 1 86 ? -4.035 11.948 15.464 1.00 91.31 86 ALA A N 1
ATOM 693 C CA . ALA A 1 86 ? -3.336 10.666 15.402 1.00 91.31 86 ALA A CA 1
ATOM 694 C C . ALA A 1 86 ? -3.818 9.809 14.220 1.00 91.31 86 ALA A C 1
ATOM 696 O O . ALA A 1 86 ? -3.019 9.152 13.558 1.00 91.31 86 ALA A O 1
ATOM 697 N N . ALA A 1 87 ? -5.118 9.847 13.916 1.00 91.50 87 ALA A N 1
ATOM 698 C CA . ALA A 1 87 ? -5.680 9.144 12.773 1.00 91.50 87 ALA A CA 1
ATOM 699 C C . ALA A 1 87 ? -5.178 9.708 11.443 1.00 91.50 87 ALA A C 1
ATOM 701 O O . ALA A 1 87 ? -4.827 8.936 10.557 1.00 91.50 87 ALA A O 1
ATOM 702 N N . GLU A 1 88 ? -5.103 11.032 11.308 1.00 92.38 88 GLU A N 1
ATOM 703 C CA . GLU A 1 88 ? -4.559 11.682 10.117 1.00 92.38 88 GLU A CA 1
ATOM 704 C C . GLU A 1 88 ? -3.100 11.281 9.872 1.00 92.38 88 GLU A C 1
ATOM 706 O O . GLU A 1 88 ? -2.781 10.851 8.763 1.00 92.38 88 GLU A O 1
ATOM 711 N N . THR A 1 89 ? -2.248 11.330 10.903 1.00 91.19 89 THR A N 1
ATOM 712 C CA . THR A 1 89 ? -0.856 10.853 10.830 1.00 91.19 89 THR A CA 1
ATOM 713 C C . THR A 1 89 ? -0.799 9.375 10.453 1.00 91.19 89 THR A C 1
ATOM 715 O O . THR A 1 89 ? -0.119 9.002 9.498 1.00 91.19 89 THR A O 1
ATOM 718 N N . HIS A 1 90 ? -1.584 8.527 11.127 1.00 92.94 90 HIS A N 1
ATOM 719 C CA . HIS A 1 90 ? -1.613 7.098 10.833 1.00 92.94 90 HIS A CA 1
ATOM 720 C C . HIS A 1 90 ? -2.012 6.811 9.380 1.00 92.94 90 HIS A C 1
ATOM 722 O O . HIS A 1 90 ? -1.426 5.944 8.735 1.00 92.94 90 HIS A O 1
ATOM 728 N N . TYR A 1 91 ? -3.013 7.517 8.848 1.00 91.19 91 TYR A N 1
ATOM 729 C CA . TYR A 1 91 ? -3.472 7.314 7.477 1.00 91.19 91 TYR A CA 1
ATOM 730 C C . TYR A 1 91 ? -2.490 7.856 6.443 1.00 91.19 91 TYR A C 1
ATOM 732 O O . TYR A 1 91 ? -2.235 7.163 5.459 1.00 91.19 91 TYR A O 1
ATOM 740 N N . ARG A 1 92 ? -1.950 9.064 6.649 1.00 87.75 92 ARG A N 1
ATOM 741 C CA . ARG A 1 92 ? -1.057 9.720 5.684 1.00 87.75 92 ARG A CA 1
ATOM 742 C C . ARG A 1 92 ? 0.324 9.099 5.634 1.00 87.75 92 ARG A C 1
ATOM 744 O O . ARG A 1 92 ? 0.838 8.905 4.541 1.00 87.75 92 ARG A O 1
ATOM 751 N N . ASP A 1 93 ? 0.892 8.755 6.779 1.00 87.88 93 ASP A N 1
ATOM 752 C CA . ASP A 1 93 ? 2.273 8.295 6.834 1.00 87.88 93 ASP A CA 1
ATOM 753 C C . ASP A 1 93 ? 2.319 6.775 6.909 1.00 87.88 93 ASP A C 1
ATOM 755 O O . ASP A 1 93 ? 2.775 6.107 5.984 1.00 87.88 93 ASP A O 1
ATOM 759 N N . THR A 1 94 ? 1.780 6.194 7.975 1.00 90.12 94 THR A N 1
ATOM 760 C CA . THR A 1 94 ? 2.007 4.779 8.279 1.00 90.12 94 THR A CA 1
ATOM 761 C C . THR A 1 94 ? 1.242 3.839 7.348 1.00 90.12 94 THR A C 1
ATOM 763 O O . THR A 1 94 ? 1.825 2.938 6.738 1.00 90.12 94 THR A O 1
ATOM 766 N N . LEU A 1 95 ? -0.075 4.014 7.237 1.00 92.19 95 LEU A N 1
ATOM 767 C CA . LEU A 1 95 ? -0.936 3.113 6.476 1.00 92.19 95 LEU A CA 1
ATOM 768 C C . LEU A 1 95 ? -0.722 3.277 4.972 1.00 92.19 95 LEU A C 1
ATOM 770 O O . LEU A 1 95 ? -0.599 2.276 4.266 1.00 92.19 95 LEU A O 1
ATOM 774 N N . ARG A 1 96 ? -0.640 4.525 4.490 1.00 93.25 96 ARG A N 1
ATOM 775 C CA . ARG A 1 96 ? -0.357 4.822 3.083 1.00 93.25 96 ARG A CA 1
ATOM 776 C C . ARG A 1 96 ? 0.978 4.230 2.655 1.00 93.25 96 ARG A C 1
ATOM 778 O O . ARG A 1 96 ? 0.992 3.486 1.680 1.00 93.25 96 ARG A O 1
ATOM 785 N N . LYS A 1 97 ? 2.074 4.513 3.376 1.00 93.62 97 LYS A N 1
ATOM 786 C CA . LYS A 1 97 ? 3.401 4.005 2.994 1.00 93.62 97 LYS A CA 1
ATOM 787 C C . LYS A 1 97 ? 3.430 2.481 2.997 1.00 93.62 97 LYS A C 1
ATOM 789 O O . LYS A 1 97 ? 3.920 1.891 2.047 1.00 93.62 97 LYS A O 1
ATOM 794 N N . ARG A 1 98 ? 2.814 1.838 3.997 1.00 92.88 98 ARG A N 1
ATOM 795 C CA . ARG A 1 98 ? 2.710 0.372 4.042 1.00 92.88 98 ARG A CA 1
ATOM 796 C C . ARG A 1 98 ? 1.996 -0.199 2.816 1.00 92.88 98 ARG A C 1
ATOM 798 O O . ARG A 1 98 ? 2.537 -1.089 2.173 1.00 92.88 98 ARG A O 1
ATOM 805 N N . HIS A 1 99 ? 0.804 0.303 2.489 1.00 91.94 99 HIS A N 1
ATOM 806 C CA . HIS A 1 99 ? 0.053 -0.200 1.335 1.00 91.94 99 HIS A CA 1
ATOM 807 C C . HIS A 1 99 ? 0.748 0.108 0.006 1.00 91.94 99 HIS A C 1
ATOM 809 O O . HIS A 1 99 ? 0.708 -0.721 -0.898 1.00 91.94 99 HIS A O 1
ATOM 815 N N . LEU A 1 100 ? 1.389 1.273 -0.118 1.00 94.31 100 LEU A N 1
ATOM 816 C CA . LEU A 1 100 ? 2.175 1.604 -1.302 1.00 94.31 100 LEU A CA 1
ATOM 817 C C . LEU A 1 100 ? 3.359 0.649 -1.451 1.00 94.31 100 LEU A C 1
ATOM 819 O O . LEU A 1 100 ? 3.494 0.061 -2.514 1.00 94.31 100 LEU A O 1
ATOM 823 N N . SER A 1 101 ? 4.151 0.412 -0.403 1.00 94.81 101 SER A N 1
ATOM 824 C CA . SER A 1 101 ? 5.264 -0.545 -0.459 1.00 94.81 101 SER A CA 1
ATOM 825 C C . SER A 1 101 ? 4.813 -1.964 -0.805 1.00 94.81 101 SER A C 1
ATOM 827 O O . SER A 1 101 ? 5.443 -2.636 -1.617 1.00 94.81 101 SER A O 1
ATOM 829 N N . GLU A 1 102 ? 3.687 -2.425 -0.250 1.00 94.25 102 GLU A N 1
ATOM 830 C CA . GLU A 1 102 ? 3.096 -3.713 -0.637 1.00 94.25 102 GLU A CA 1
ATOM 831 C C . GLU A 1 102 ? 2.716 -3.733 -2.129 1.00 94.25 102 GLU A C 1
ATOM 833 O O . GLU A 1 102 ? 3.030 -4.691 -2.835 1.00 94.25 102 GLU A O 1
ATOM 838 N N . ALA A 1 103 ? 2.093 -2.665 -2.634 1.00 93.94 103 ALA A N 1
ATOM 839 C CA . ALA A 1 103 ? 1.740 -2.538 -4.047 1.00 93.94 103 ALA A CA 1
ATOM 840 C C . ALA A 1 103 ? 2.973 -2.490 -4.965 1.00 93.94 103 ALA A C 1
ATOM 842 O O . ALA A 1 103 ? 2.967 -3.123 -6.021 1.00 93.94 103 ALA A O 1
ATOM 843 N N . PHE A 1 104 ? 4.039 -1.797 -4.557 1.00 96.06 104 PHE A N 1
ATOM 844 C CA . PHE A 1 104 ? 5.316 -1.773 -5.271 1.00 96.06 104 PHE A CA 1
ATOM 845 C C . PHE A 1 104 ? 5.935 -3.167 -5.354 1.00 96.06 104 PHE A C 1
ATOM 847 O O . PHE A 1 104 ? 6.398 -3.556 -6.422 1.00 96.06 104 PHE A O 1
ATOM 854 N N . LEU A 1 105 ? 5.876 -3.951 -4.276 1.00 94.75 105 LEU A N 1
ATOM 855 C CA . LEU A 1 105 ? 6.357 -5.331 -4.274 1.00 94.75 105 LEU A CA 1
ATOM 856 C C . LEU A 1 105 ? 5.556 -6.231 -5.228 1.00 94.75 105 LEU A C 1
ATOM 858 O O . LEU A 1 105 ? 6.149 -7.059 -5.921 1.00 94.75 105 LEU A O 1
ATOM 862 N N . PH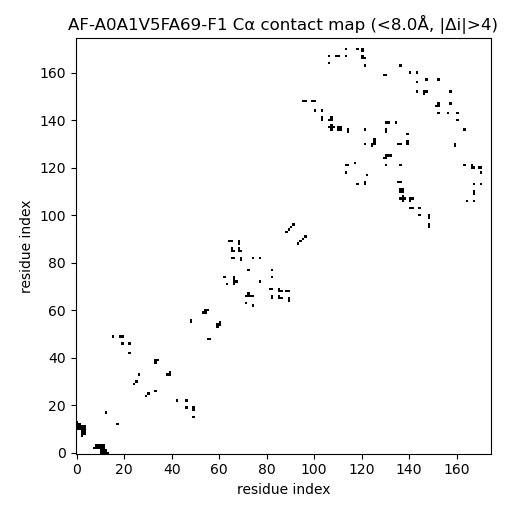E A 1 106 ? 4.230 -6.072 -5.299 1.00 93.50 106 PHE A N 1
ATOM 863 C CA . PHE A 1 106 ? 3.416 -6.790 -6.287 1.00 93.50 106 PHE A CA 1
ATOM 864 C C . PHE A 1 106 ? 3.789 -6.394 -7.717 1.00 93.50 106 PHE A C 1
ATOM 866 O O . PHE A 1 106 ? 4.120 -7.267 -8.515 1.00 93.50 106 PHE A O 1
ATOM 873 N N . LEU A 1 107 ? 3.843 -5.091 -8.005 1.00 95.00 107 LEU A N 1
ATOM 874 C CA . LEU A 1 107 ? 4.208 -4.584 -9.326 1.00 95.00 107 LEU A CA 1
ATOM 875 C C . LEU A 1 107 ? 5.620 -5.023 -9.741 1.00 95.00 107 LEU A C 1
ATOM 877 O O . LEU A 1 107 ? 5.841 -5.398 -10.887 1.00 95.00 107 LEU A O 1
ATOM 881 N N . GLU A 1 108 ? 6.584 -5.007 -8.820 1.00 95.12 108 GLU A N 1
ATOM 882 C CA . GLU A 1 108 ? 7.946 -5.474 -9.076 1.00 95.12 108 GLU A CA 1
ATOM 883 C C . GLU A 1 108 ? 7.960 -6.949 -9.499 1.00 95.12 108 GLU A C 1
ATOM 885 O O . GLU A 1 108 ? 8.645 -7.316 -10.457 1.00 95.12 108 GLU A O 1
ATOM 890 N N . ASN A 1 109 ? 7.208 -7.796 -8.795 1.00 93.81 109 ASN A N 1
ATOM 891 C CA . ASN A 1 109 ? 7.117 -9.217 -9.116 1.00 93.81 109 ASN A CA 1
ATOM 892 C C . ASN A 1 109 ? 6.438 -9.447 -10.467 1.00 93.81 109 ASN A C 1
ATOM 894 O O . ASN A 1 109 ? 6.962 -10.220 -11.270 1.00 93.81 109 ASN A O 1
ATOM 898 N N . ASP A 1 110 ? 5.344 -8.738 -10.746 1.00 93.44 110 ASP A N 1
ATOM 899 C CA . ASP A 1 110 ? 4.667 -8.800 -12.041 1.00 93.44 110 ASP A CA 1
ATOM 900 C C . ASP A 1 110 ? 5.649 -8.437 -13.159 1.00 93.44 110 ASP A C 1
ATOM 902 O O . ASP A 1 110 ? 5.885 -9.238 -14.061 1.00 93.44 110 ASP A O 1
ATOM 906 N N . LEU A 1 111 ? 6.349 -7.306 -13.041 1.00 93.44 111 LEU A N 1
ATOM 907 C CA . LEU A 1 111 ? 7.322 -6.857 -14.038 1.00 93.44 111 LEU A CA 1
ATOM 908 C C . LEU A 1 111 ? 8.476 -7.849 -14.251 1.00 93.44 111 LEU A C 1
ATOM 910 O O . LEU A 1 111 ? 8.876 -8.064 -15.394 1.00 93.44 111 LEU A O 1
ATOM 914 N N . LYS A 1 112 ? 8.988 -8.508 -13.198 1.00 93.62 112 LYS A N 1
ATOM 915 C CA . LYS A 1 112 ? 9.991 -9.586 -13.347 1.00 93.62 112 LYS A CA 1
ATOM 916 C C . LYS A 1 112 ? 9.450 -10.760 -14.163 1.00 93.62 112 LYS A C 1
ATOM 918 O O . LYS A 1 112 ? 10.167 -11.335 -14.988 1.00 93.62 112 LYS A O 1
ATOM 923 N N . HIS A 1 113 ? 8.196 -11.139 -13.937 1.00 92.06 113 HIS A N 1
ATOM 924 C CA . HIS A 1 113 ? 7.561 -12.221 -14.681 1.00 92.06 113 HIS A CA 1
ATOM 925 C C . HIS A 1 113 ? 7.330 -11.842 -16.144 1.00 92.06 113 HIS A C 1
ATOM 927 O O . HIS A 1 113 ? 7.677 -12.619 -17.031 1.00 92.06 113 HIS A O 1
ATOM 933 N N . MET A 1 114 ? 6.827 -10.637 -16.401 1.00 92.38 114 MET A N 1
ATOM 934 C CA . MET A 1 114 ? 6.641 -10.108 -17.753 1.00 92.38 114 MET A CA 1
ATOM 935 C C . MET A 1 114 ? 7.973 -10.042 -18.515 1.00 92.38 114 MET A C 1
ATOM 937 O O . MET A 1 114 ? 8.071 -10.451 -19.672 1.00 92.38 114 MET A O 1
ATOM 941 N N . GLU A 1 115 ? 9.034 -9.569 -17.859 1.00 91.19 115 GLU A N 1
ATOM 942 C CA . GLU A 1 115 ? 10.355 -9.418 -18.468 1.00 91.19 115 GLU A CA 1
ATOM 943 C C . GLU A 1 115 ? 10.995 -10.774 -18.791 1.00 91.19 115 GLU A C 1
ATOM 945 O O . GLU A 1 115 ? 11.514 -10.959 -19.892 1.00 91.19 115 GLU A O 1
ATOM 950 N N . SER A 1 116 ? 10.875 -11.758 -17.893 1.00 90.50 116 SER A N 1
ATOM 951 C CA . SER A 1 116 ? 11.344 -13.126 -18.159 1.00 90.50 116 SER A CA 1
ATOM 952 C C . SER A 1 116 ? 10.527 -13.846 -19.241 1.00 90.50 116 SER A C 1
ATOM 954 O O . SER A 1 116 ? 11.082 -14.651 -19.987 1.00 90.50 116 SER A O 1
ATOM 956 N N . ALA A 1 117 ? 9.241 -13.514 -19.391 1.00 90.44 117 ALA A N 1
ATOM 957 C CA . ALA A 1 117 ? 8.391 -13.988 -20.484 1.00 90.44 117 ALA A CA 1
ATOM 958 C C . ALA A 1 117 ? 8.622 -13.242 -21.815 1.00 90.44 117 ALA A C 1
ATOM 960 O O . ALA A 1 117 ? 8.058 -13.629 -22.838 1.00 90.44 117 ALA A O 1
ATOM 961 N N . GLY A 1 118 ? 9.439 -12.182 -21.825 1.00 88.94 118 GLY A N 1
ATOM 962 C CA . GLY A 1 118 ? 9.677 -11.365 -23.014 1.00 88.94 118 GLY A CA 1
ATOM 963 C C . GLY A 1 118 ? 8.437 -10.599 -23.477 1.00 88.94 118 GLY A C 1
ATOM 964 O O . GLY A 1 118 ? 8.235 -10.455 -24.683 1.00 88.94 118 GLY A O 1
ATOM 965 N N . ALA A 1 119 ? 7.615 -10.138 -22.533 1.00 90.12 119 ALA A N 1
ATOM 966 C CA . ALA A 1 119 ? 6.336 -9.500 -22.792 1.00 90.12 119 ALA A CA 1
ATOM 967 C C . ALA A 1 119 ? 6.435 -8.281 -23.720 1.00 90.12 119 ALA A C 1
ATOM 969 O O . ALA A 1 119 ? 7.249 -7.370 -23.532 1.00 90.12 119 ALA A O 1
ATOM 970 N N . GLU A 1 120 ? 5.538 -8.244 -24.703 1.00 90.56 120 GLU A N 1
ATOM 971 C CA . GLU A 1 120 ? 5.490 -7.200 -25.723 1.00 90.56 120 GLU A CA 1
ATOM 972 C C . GLU A 1 120 ? 5.268 -5.780 -25.160 1.00 90.56 120 GLU A C 1
ATOM 974 O O . GLU A 1 120 ? 5.962 -4.863 -25.606 1.00 90.56 120 GLU A O 1
ATOM 979 N N . PRO A 1 121 ? 4.396 -5.549 -24.151 1.00 91.06 121 PRO A N 1
ATOM 980 C CA . PRO A 1 121 ? 4.244 -4.223 -23.552 1.00 91.06 121 PRO A CA 1
ATOM 981 C C . PRO A 1 121 ? 5.569 -3.629 -23.057 1.00 91.06 121 PRO A C 1
ATOM 983 O O . PRO A 1 121 ? 5.856 -2.465 -23.328 1.00 91.06 121 PRO A O 1
ATOM 986 N N . LEU A 1 122 ? 6.426 -4.429 -22.412 1.00 90.94 122 LEU A N 1
ATOM 987 C CA . LEU A 1 122 ? 7.720 -3.956 -21.907 1.00 90.94 122 LEU A CA 1
ATOM 988 C C . LEU A 1 122 ? 8.709 -3.628 -23.028 1.00 90.94 122 LEU A C 1
ATOM 990 O O . LEU A 1 122 ? 9.458 -2.657 -22.914 1.00 90.94 122 LEU A O 1
ATOM 994 N N . ARG A 1 123 ? 8.695 -4.387 -24.130 1.00 89.44 123 ARG A N 1
ATOM 995 C CA . ARG A 1 123 ? 9.514 -4.087 -25.317 1.00 89.44 123 ARG A CA 1
ATOM 996 C C . ARG A 1 123 ? 9.134 -2.742 -25.928 1.00 89.44 123 ARG A C 1
ATOM 998 O O . ARG A 1 123 ? 10.007 -1.895 -26.106 1.00 89.44 123 ARG A O 1
ATOM 1005 N N . ARG A 1 124 ? 7.833 -2.489 -26.112 1.00 90.06 124 ARG A N 1
ATOM 1006 C CA . ARG A 1 124 ? 7.324 -1.198 -26.608 1.00 90.06 124 ARG A CA 1
ATOM 1007 C C . ARG A 1 124 ? 7.756 -0.021 -25.731 1.00 90.06 124 ARG A C 1
ATOM 1009 O O . ARG A 1 124 ? 8.063 1.054 -26.243 1.00 90.06 124 ARG A O 1
ATOM 1016 N N . LEU A 1 125 ? 7.786 -0.199 -24.409 1.00 90.06 125 LEU A N 1
ATOM 1017 C CA . LEU A 1 125 ? 8.235 0.851 -23.487 1.00 90.06 125 LEU A CA 1
ATOM 1018 C C . LEU A 1 125 ? 9.739 1.127 -23.566 1.00 90.06 125 LEU A C 1
ATOM 1020 O O . LEU A 1 125 ? 10.147 2.278 -23.392 1.00 90.06 125 LEU A O 1
ATOM 1024 N N . ARG A 1 126 ? 10.555 0.108 -23.860 1.00 90.38 126 ARG 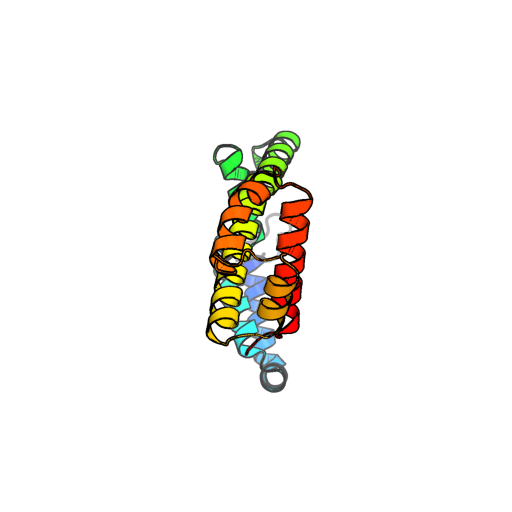A N 1
ATOM 1025 C CA . ARG A 1 126 ? 11.992 0.283 -24.127 1.00 90.38 126 ARG A CA 1
ATOM 1026 C C . ARG A 1 126 ? 12.223 1.058 -25.420 1.00 90.38 126 ARG A C 1
ATOM 1028 O O . ARG A 1 126 ? 13.003 2.003 -25.424 1.00 90.38 126 ARG A O 1
ATOM 1035 N N . GLU A 1 127 ? 11.508 0.715 -26.488 1.00 88.88 127 GLU A N 1
ATOM 1036 C CA . GLU A 1 127 ? 11.614 1.399 -27.787 1.00 88.88 127 GLU A CA 1
ATOM 1037 C C . GLU A 1 127 ? 11.205 2.875 -27.707 1.00 88.88 127 GLU A C 1
ATOM 1039 O O . GLU A 1 127 ? 11.843 3.734 -28.311 1.00 88.88 127 GLU A O 1
ATOM 1044 N N . LYS A 1 128 ? 10.181 3.188 -26.904 1.00 87.94 128 LYS A N 1
ATOM 1045 C CA . LYS A 1 128 ? 9.742 4.567 -26.637 1.00 87.94 128 LYS A CA 1
ATOM 1046 C C . LYS A 1 128 ? 10.663 5.342 -25.685 1.00 87.94 128 LYS A C 1
ATOM 1048 O O . LYS A 1 128 ? 10.404 6.514 -25.426 1.00 87.94 128 LYS A O 1
ATOM 1053 N N . GLY A 1 129 ? 11.695 4.707 -25.125 1.00 84.69 129 GLY A N 1
ATOM 1054 C CA . GLY A 1 129 ? 12.624 5.325 -24.175 1.00 84.69 129 GLY A CA 1
ATOM 1055 C C . GLY A 1 129 ? 12.048 5.573 -22.775 1.00 84.69 129 GLY A C 1
ATOM 1056 O O . GLY A 1 129 ? 12.711 6.190 -21.949 1.00 84.69 129 GLY A O 1
ATOM 1057 N N . THR A 1 130 ? 10.834 5.092 -22.479 1.00 85.19 130 THR A N 1
ATOM 1058 C CA . THR A 1 130 ? 10.222 5.209 -21.141 1.00 85.19 130 THR A CA 1
ATOM 1059 C C . THR A 1 130 ? 10.914 4.302 -20.124 1.00 85.19 130 THR A C 1
ATOM 1061 O O . THR A 1 130 ? 10.997 4.652 -18.947 1.00 85.19 130 THR A O 1
ATOM 1064 N N . LEU A 1 131 ? 11.419 3.149 -20.578 1.00 87.06 131 LEU A N 1
ATOM 1065 C CA . LEU A 1 131 ? 12.254 2.257 -19.781 1.00 87.06 131 LEU A CA 1
ATOM 1066 C C . LEU A 1 131 ? 13.720 2.355 -20.245 1.00 87.06 131 LEU A C 1
ATOM 1068 O O . LEU A 1 131 ? 13.980 2.173 -21.437 1.00 87.06 131 LEU A O 1
ATOM 1072 N N . PRO A 1 132 ? 14.693 2.592 -19.342 1.00 84.00 132 PRO A N 1
ATOM 1073 C CA . PRO A 1 132 ? 16.097 2.694 -19.726 1.00 84.00 132 PRO A CA 1
ATOM 1074 C C . PRO A 1 132 ? 16.615 1.380 -20.341 1.00 84.00 132 PRO A C 1
ATOM 1076 O O . PRO A 1 132 ? 16.330 0.303 -19.810 1.00 84.00 132 PRO A O 1
ATOM 1079 N N . PRO A 1 133 ? 17.443 1.428 -21.400 1.00 76.88 133 PRO A N 1
ATOM 1080 C CA . PRO A 1 133 ? 17.939 0.223 -22.072 1.00 76.88 133 PRO A CA 1
ATOM 1081 C C . PRO A 1 133 ? 18.820 -0.652 -21.167 1.00 76.88 133 PRO A C 1
ATOM 1083 O O . PRO A 1 133 ? 18.780 -1.871 -21.272 1.00 76.88 133 PRO A O 1
ATOM 1086 N N . ASN A 1 134 ? 19.544 -0.045 -20.222 1.00 84.25 134 ASN A N 1
ATOM 1087 C CA . ASN A 1 134 ? 20.476 -0.738 -19.322 1.00 84.25 134 ASN A CA 1
ATOM 1088 C C . ASN A 1 134 ? 19.865 -1.100 -17.959 1.00 84.25 134 ASN A C 1
ATOM 1090 O O . ASN A 1 134 ? 20.596 -1.329 -16.996 1.00 84.25 134 ASN A O 1
ATOM 1094 N N . ARG A 1 135 ? 18.535 -1.089 -17.836 1.00 87.69 135 ARG A N 1
ATOM 1095 C CA . ARG A 1 135 ? 17.849 -1.350 -16.567 1.00 87.69 135 ARG A CA 1
ATOM 1096 C C . ARG A 1 135 ? 16.647 -2.264 -16.771 1.00 87.69 135 ARG A C 1
ATOM 1098 O O . ARG A 1 135 ? 15.964 -2.158 -17.790 1.00 87.69 135 ARG A O 1
ATOM 1105 N N . SER A 1 136 ? 16.408 -3.160 -15.816 1.00 92.50 136 SER A N 1
ATOM 1106 C CA . SER A 1 136 ? 15.207 -4.001 -15.786 1.00 92.50 136 SER A CA 1
ATOM 1107 C C . SER A 1 136 ? 13.969 -3.170 -15.429 1.00 92.50 136 SER A C 1
ATOM 1109 O O . SER A 1 136 ? 14.083 -2.102 -14.815 1.00 92.50 136 SER A O 1
ATOM 1111 N N . ALA A 1 137 ? 12.777 -3.638 -15.801 1.00 92.38 137 ALA A N 1
ATOM 1112 C CA . ALA A 1 137 ? 11.534 -2.947 -15.446 1.00 92.38 137 ALA A CA 1
ATOM 1113 C C . ALA A 1 137 ? 11.315 -2.939 -13.923 1.00 92.38 137 ALA A C 1
ATOM 1115 O O . ALA A 1 137 ? 10.927 -1.921 -13.345 1.00 92.38 137 ALA A O 1
ATOM 1116 N N . ALA A 1 138 ? 11.657 -4.053 -13.276 1.00 93.62 138 ALA A N 1
ATOM 1117 C CA . ALA A 1 138 ? 11.584 -4.223 -11.832 1.00 93.62 138 ALA A CA 1
ATOM 1118 C C . ALA A 1 138 ? 12.532 -3.277 -11.075 1.00 93.62 138 ALA A C 1
ATOM 1120 O O . ALA A 1 138 ? 12.113 -2.605 -10.134 1.00 93.62 138 ALA A O 1
ATOM 1121 N N . ASP A 1 139 ? 13.794 -3.166 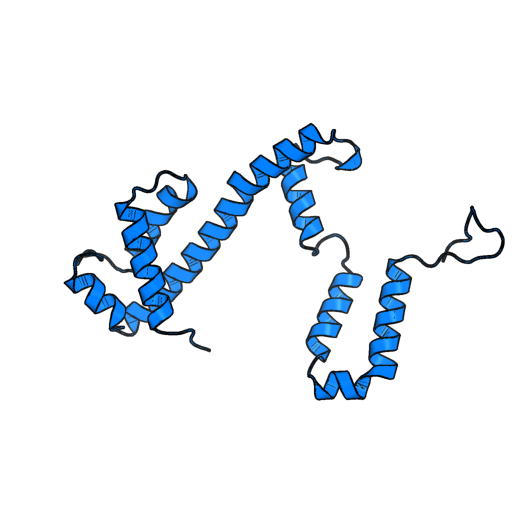-11.504 1.00 93.88 139 ASP A N 1
ATOM 1122 C CA . ASP A 1 139 ? 14.750 -2.250 -10.869 1.00 93.88 139 ASP A CA 1
ATOM 1123 C C . ASP A 1 139 ? 14.353 -0.791 -11.085 1.00 93.88 139 ASP A C 1
ATOM 1125 O O . ASP A 1 139 ? 14.574 0.044 -10.210 1.00 93.88 139 ASP A O 1
ATOM 1129 N N . HIS A 1 140 ? 13.760 -0.472 -12.241 1.00 93.62 140 HIS A N 1
ATOM 1130 C CA . HIS A 1 140 ? 13.280 0.877 -12.512 1.00 93.62 140 HIS A CA 1
ATOM 1131 C C . HIS A 1 140 ? 12.168 1.283 -11.544 1.00 93.62 140 HIS A C 1
ATOM 1133 O O . HIS A 1 140 ? 12.294 2.315 -10.890 1.00 93.62 140 HIS A O 1
ATOM 1139 N N . VAL A 1 141 ? 11.143 0.442 -11.374 1.00 94.62 141 VAL A N 1
ATOM 1140 C CA . VAL A 1 141 ? 10.064 0.673 -10.398 1.00 94.62 141 VAL A CA 1
ATOM 1141 C C . VAL A 1 141 ? 10.597 0.754 -8.968 1.00 94.62 141 VAL A C 1
ATOM 1143 O O . VAL A 1 141 ? 10.191 1.651 -8.228 1.00 94.62 141 VAL A O 1
ATOM 1146 N N . ARG A 1 142 ? 11.560 -0.097 -8.593 1.00 94.56 142 ARG A N 1
ATOM 1147 C CA . ARG A 1 142 ? 12.143 -0.085 -7.244 1.00 94.56 142 ARG A CA 1
ATOM 1148 C C . ARG A 1 142 ? 12.806 1.247 -6.884 1.00 94.56 142 ARG A C 1
ATOM 1150 O O . ARG A 1 142 ? 12.724 1.670 -5.738 1.00 94.56 142 ARG A O 1
ATOM 1157 N N . MET A 1 143 ? 13.447 1.949 -7.824 1.00 93.12 143 MET A N 1
ATOM 1158 C CA . MET A 1 143 ? 14.024 3.267 -7.492 1.00 93.12 143 MET A CA 1
ATOM 1159 C C . MET A 1 143 ? 12.981 4.386 -7.439 1.00 93.12 143 MET A C 1
ATOM 1161 O O . MET A 1 143 ? 13.271 5.443 -6.885 1.00 93.12 143 MET A O 1
ATOM 1165 N N . LEU A 1 144 ? 11.802 4.197 -8.040 1.00 94.31 144 LEU A N 1
ATOM 1166 C CA . LEU A 1 144 ? 10.715 5.173 -7.947 1.00 94.31 144 LEU A CA 1
ATOM 1167 C C . LEU A 1 144 ? 10.008 5.091 -6.588 1.00 94.31 144 LEU A C 1
ATOM 1169 O O . LEU A 1 144 ? 9.462 6.097 -6.137 1.00 94.31 144 LEU A O 1
ATOM 1173 N N . GLU A 1 145 ? 10.049 3.927 -5.930 1.00 95.56 145 GLU A N 1
ATOM 1174 C CA . GLU A 1 145 ? 9.354 3.671 -4.665 1.00 95.56 145 GLU A CA 1
ATOM 1175 C C . GLU A 1 145 ? 9.650 4.729 -3.584 1.00 95.56 145 GLU A C 1
ATOM 1177 O O . GLU A 1 145 ? 8.689 5.346 -3.121 1.00 95.56 145 GLU A O 1
ATOM 1182 N N . PRO A 1 146 ? 10.911 5.044 -3.212 1.00 95.00 146 PRO A N 1
ATOM 1183 C CA . PRO A 1 146 ? 11.172 6.003 -2.135 1.00 95.00 146 PRO A CA 1
ATOM 1184 C C . PRO A 1 146 ? 10.585 7.389 -2.423 1.00 95.00 146 PRO A C 1
ATOM 1186 O O . PRO A 1 146 ? 9.957 7.997 -1.559 1.00 95.00 146 PRO A O 1
ATOM 1189 N N . ALA A 1 147 ? 10.717 7.863 -3.665 1.00 95.06 147 ALA A N 1
ATOM 1190 C CA . ALA A 1 147 ? 10.207 9.171 -4.060 1.00 95.06 147 ALA A CA 1
ATOM 1191 C C . ALA A 1 147 ? 8.671 9.233 -3.995 1.00 95.06 147 ALA A C 1
ATOM 1193 O O . ALA A 1 147 ? 8.107 10.257 -3.617 1.00 95.06 147 ALA A O 1
ATOM 1194 N N . VAL A 1 148 ? 7.984 8.138 -4.334 1.00 94.38 148 VAL A N 1
ATOM 1195 C CA . VAL A 1 148 ? 6.518 8.054 -4.246 1.00 94.38 148 VAL A CA 1
ATOM 1196 C C . VAL A 1 148 ? 6.050 7.933 -2.795 1.00 94.38 148 VAL A C 1
ATOM 1198 O O . VAL A 1 148 ? 5.069 8.571 -2.422 1.00 94.38 148 VAL A O 1
ATOM 1201 N N . LEU A 1 149 ? 6.747 7.163 -1.956 1.00 92.94 149 LEU A N 1
ATOM 1202 C CA . LEU A 1 149 ? 6.404 7.020 -0.536 1.00 92.94 149 LEU A CA 1
ATOM 1203 C C . LEU A 1 149 ? 6.507 8.344 0.231 1.00 92.94 149 LEU A C 1
ATOM 1205 O O . LEU A 1 149 ? 5.697 8.605 1.129 1.00 92.94 149 LEU A O 1
ATOM 1209 N N . ASP A 1 150 ? 7.478 9.174 -0.144 1.00 92.25 150 ASP A N 1
ATOM 1210 C CA . ASP A 1 150 ? 7.772 10.456 0.495 1.00 92.25 150 ASP A CA 1
ATOM 1211 C C . ASP A 1 150 ? 7.126 11.664 -0.212 1.00 92.25 150 ASP A C 1
ATOM 1213 O O . ASP A 1 150 ? 7.497 12.799 0.073 1.00 92.25 150 ASP A O 1
ATOM 1217 N N . ASP A 1 151 ? 6.166 11.443 -1.124 1.00 90.69 151 ASP A N 1
ATOM 1218 C CA . ASP A 1 151 ? 5.486 12.494 -1.909 1.00 90.69 151 ASP A CA 1
ATOM 1219 C C . ASP A 1 151 ? 6.454 13.466 -2.626 1.00 90.69 151 ASP A C 1
ATOM 1221 O O . ASP A 1 151 ? 6.152 14.640 -2.841 1.00 90.69 151 ASP A O 1
ATOM 1225 N N . SER A 1 152 ? 7.634 12.980 -3.018 1.00 94.88 152 SER A N 1
ATOM 1226 C CA . SER A 1 152 ? 8.692 13.754 -3.687 1.00 94.88 152 SER A CA 1
ATOM 1227 C C . SER A 1 152 ? 8.918 13.336 -5.145 1.00 94.88 152 SER A C 1
ATOM 1229 O O . SER A 1 152 ? 9.826 13.834 -5.814 1.00 94.88 152 SER A O 1
ATOM 1231 N N . ALA A 1 153 ? 8.089 12.425 -5.664 1.00 94.31 153 ALA A N 1
ATOM 1232 C CA . ALA A 1 153 ? 8.155 11.967 -7.043 1.00 94.31 153 ALA A CA 1
ATOM 1233 C C . ALA A 1 153 ? 7.861 13.106 -8.030 1.00 94.31 153 ALA A C 1
ATOM 1235 O O . ALA A 1 153 ? 6.858 13.813 -7.930 1.00 94.31 153 ALA A O 1
ATOM 1236 N N . THR A 1 154 ? 8.727 13.250 -9.031 1.00 95.56 154 THR A N 1
ATOM 1237 C CA . THR A 1 154 ? 8.514 14.198 -10.125 1.00 95.56 154 THR A CA 1
ATOM 1238 C C . THR A 1 154 ? 7.380 13.730 -11.037 1.00 95.56 154 THR A C 1
ATOM 1240 O O . THR A 1 154 ? 7.039 12.545 -11.091 1.00 95.56 154 THR A O 1
ATOM 1243 N N . GLN A 1 155 ? 6.820 14.654 -11.819 1.00 94.94 155 GLN A N 1
ATOM 1244 C CA . GLN A 1 155 ? 5.815 14.323 -12.833 1.00 94.94 155 GLN A CA 1
ATOM 1245 C C . GLN A 1 155 ? 6.321 13.262 -13.826 1.00 94.94 155 GLN A C 1
ATOM 1247 O O . GLN A 1 155 ? 5.566 12.377 -14.218 1.00 94.94 155 GLN A O 1
ATOM 1252 N N . GLU A 1 156 ? 7.600 13.322 -14.199 1.00 91.38 156 GLU A N 1
ATOM 1253 C CA . GLU A 1 156 ? 8.238 12.346 -15.085 1.00 91.38 156 GLU A CA 1
ATOM 1254 C C . GLU A 1 156 ? 8.292 10.948 -14.450 1.00 91.38 156 GLU A C 1
ATOM 1256 O O . GLU A 1 156 ? 7.902 9.963 -15.081 1.00 91.38 156 GLU A O 1
ATOM 1261 N N . SER A 1 157 ? 8.680 10.866 -13.173 1.00 92.12 157 SER A N 1
ATOM 1262 C CA . SER A 1 157 ? 8.674 9.622 -12.398 1.00 92.12 157 SER A CA 1
ATOM 1263 C C . SER A 1 157 ? 7.275 9.014 -12.296 1.00 92.12 157 SER A C 1
ATOM 1265 O O . SER A 1 157 ? 7.103 7.816 -12.521 1.00 92.12 157 SER A O 1
ATOM 1267 N N . LEU A 1 158 ? 6.259 9.834 -12.010 1.00 94.81 158 LEU A N 1
ATOM 1268 C CA . LEU A 1 158 ? 4.868 9.380 -11.929 1.00 94.81 158 LEU A CA 1
ATOM 1269 C C . LEU A 1 158 ? 4.334 8.918 -13.287 1.00 94.81 158 LEU A C 1
ATOM 1271 O O . LEU A 1 158 ? 3.665 7.892 -13.363 1.00 94.81 158 LEU A O 1
ATOM 1275 N N . HIS A 1 159 ? 4.658 9.631 -14.366 1.00 94.12 159 HIS A N 1
ATOM 1276 C CA . HIS A 1 159 ? 4.281 9.230 -15.719 1.00 94.12 159 HIS A CA 1
ATOM 1277 C C . HIS A 1 159 ? 4.918 7.888 -16.106 1.00 94.12 159 HIS A C 1
ATOM 1279 O O . HIS A 1 159 ? 4.241 7.006 -16.639 1.00 94.12 159 HIS A O 1
ATOM 1285 N N . SER A 1 160 ? 6.204 7.703 -15.795 1.00 92.81 160 SER A N 1
ATOM 1286 C CA . SER A 1 160 ? 6.914 6.438 -16.010 1.00 92.81 160 SER A CA 1
ATOM 1287 C C . SER A 1 160 ? 6.262 5.287 -15.233 1.00 92.81 160 SER A C 1
ATOM 1289 O O . SER A 1 160 ? 5.956 4.249 -15.821 1.00 92.81 160 SER A O 1
ATOM 1291 N N . LEU A 1 161 ? 5.951 5.497 -13.948 1.00 95.00 161 LEU A N 1
ATOM 1292 C CA . LEU A 1 161 ? 5.273 4.508 -13.106 1.00 95.00 161 LEU A CA 1
ATOM 1293 C C . LEU A 1 161 ? 3.880 4.146 -13.638 1.00 95.00 161 LEU A C 1
ATOM 1295 O O . LEU A 1 161 ? 3.575 2.966 -13.788 1.00 95.00 161 LEU A O 1
ATOM 1299 N N . LEU A 1 162 ? 3.054 5.143 -13.969 1.00 94.50 162 LEU A N 1
ATOM 1300 C CA . LEU A 1 162 ? 1.715 4.927 -14.528 1.00 94.50 162 LEU A CA 1
ATOM 1301 C C . LEU A 1 162 ? 1.772 4.117 -15.822 1.00 94.50 162 LEU A C 1
ATOM 1303 O O . LEU A 1 162 ? 0.973 3.208 -16.026 1.00 94.50 162 LEU A O 1
ATOM 1307 N N . THR A 1 163 ? 2.746 4.413 -16.678 1.00 93.88 163 THR A N 1
ATOM 1308 C CA . THR A 1 163 ? 2.926 3.697 -17.942 1.00 93.88 163 THR A CA 1
ATOM 1309 C C . THR A 1 163 ? 3.297 2.227 -17.705 1.00 93.88 163 THR A C 1
ATOM 1311 O O . THR A 1 163 ? 2.783 1.344 -18.390 1.00 93.88 163 THR A O 1
ATOM 1314 N N . LEU A 1 164 ? 4.140 1.944 -16.709 1.00 93.12 164 LEU A N 1
ATOM 1315 C CA . LEU A 1 164 ? 4.498 0.574 -16.323 1.00 93.12 164 LEU A CA 1
ATOM 1316 C C . LEU A 1 164 ? 3.322 -0.181 -15.698 1.00 93.12 164 LEU A C 1
ATOM 1318 O O . LEU A 1 164 ? 3.122 -1.351 -16.010 1.00 93.12 164 LEU A O 1
ATOM 1322 N N . MET A 1 165 ? 2.506 0.488 -14.881 1.00 93.69 165 MET A N 1
ATOM 1323 C CA . MET A 1 165 ? 1.274 -0.098 -14.346 1.00 93.69 165 MET A CA 1
ATOM 1324 C C . MET A 1 165 ? 0.296 -0.467 -15.464 1.00 93.69 165 MET A C 1
ATOM 1326 O O . MET A 1 165 ? -0.271 -1.554 -15.447 1.00 93.69 165 MET A O 1
ATOM 1330 N N . LEU A 1 166 ? 0.116 0.409 -16.457 1.00 93.12 166 LEU A N 1
ATOM 1331 C CA . LEU A 1 166 ? -0.733 0.119 -17.614 1.00 93.12 166 LEU A CA 1
ATOM 1332 C C . LEU A 1 166 ? -0.202 -1.075 -18.414 1.00 93.12 166 LEU A C 1
ATOM 1334 O O . LEU A 1 166 ? -0.982 -1.953 -18.766 1.00 93.12 166 LEU A O 1
ATOM 1338 N N . ALA A 1 167 ? 1.113 -1.157 -18.629 1.00 91.31 167 ALA A N 1
ATOM 1339 C CA . ALA A 1 167 ? 1.725 -2.304 -19.295 1.00 91.31 167 ALA A CA 1
ATOM 1340 C C . ALA A 1 167 ? 1.503 -3.619 -18.527 1.00 91.31 167 ALA A C 1
ATOM 1342 O O . ALA A 1 167 ? 1.215 -4.638 -19.152 1.00 91.31 167 ALA A O 1
ATOM 1343 N N . ALA A 1 168 ? 1.590 -3.595 -17.193 1.00 90.25 168 ALA A N 1
ATOM 1344 C CA . ALA A 1 168 ? 1.304 -4.761 -16.356 1.00 90.25 168 ALA A CA 1
ATOM 1345 C C . ALA A 1 168 ? -0.171 -5.189 -16.427 1.00 90.25 168 ALA A C 1
ATOM 1347 O O . ALA A 1 168 ? -0.475 -6.378 -16.470 1.00 90.25 168 ALA A O 1
ATOM 1348 N N . LEU A 1 169 ? -1.094 -4.228 -16.506 1.00 89.25 169 LEU A N 1
ATOM 1349 C CA . LEU A 1 169 ? -2.524 -4.504 -16.658 1.00 89.25 169 LEU A CA 1
ATOM 1350 C C . LEU A 1 169 ? -2.885 -5.026 -18.059 1.00 89.25 169 LEU A C 1
ATOM 1352 O O . LEU A 1 169 ? -3.769 -5.874 -18.174 1.00 89.25 169 LEU A O 1
ATOM 1356 N N . GLU A 1 170 ? -2.215 -4.545 -19.113 1.00 85.19 170 GLU A N 1
ATOM 1357 C CA . GLU A 1 170 ? -2.422 -4.988 -20.504 1.00 85.19 170 GLU A CA 1
ATOM 1358 C C . GLU A 1 170 ? -2.101 -6.472 -20.714 1.00 85.19 170 GLU A C 1
ATOM 1360 O O . GLU A 1 170 ? -2.724 -7.120 -21.554 1.00 85.19 170 GLU A O 1
ATOM 1365 N N . GLU A 1 171 ? -1.152 -7.028 -19.961 1.00 74.31 171 GLU A N 1
ATOM 1366 C CA . GLU A 1 171 ? -0.812 -8.452 -20.048 1.00 74.31 171 GLU A CA 1
ATOM 1367 C C . GLU A 1 171 ? -1.872 -9.361 -19.391 1.00 74.31 171 GLU A C 1
ATOM 1369 O O . GLU A 1 171 ? -1.923 -10.562 -19.665 1.00 74.31 171 GLU A O 1
ATOM 1374 N N . GLY A 1 172 ? -2.780 -8.768 -18.605 1.00 58.94 172 GLY A N 1
ATOM 1375 C CA . GLY A 1 172 ? -3.902 -9.425 -17.942 1.00 58.94 172 GLY A CA 1
ATOM 1376 C C . GLY A 1 172 ? -3.515 -10.147 -16.641 1.00 58.94 172 GLY A C 1
ATOM 1377 O O . GLY A 1 172 ? -2.378 -10.594 -16.478 1.00 58.94 172 GLY A O 1
ATOM 1378 N N . PRO A 1 173 ? -4.459 -10.299 -15.691 1.00 52.75 173 PRO A N 1
ATOM 1379 C CA . PRO A 1 173 ? -4.219 -11.081 -14.486 1.00 52.75 173 PRO A CA 1
ATOM 1380 C C . PRO A 1 173 ? -4.055 -12.553 -14.873 1.00 52.75 173 PRO A C 1
ATOM 1382 O O . PRO A 1 173 ? -4.957 -13.153 -15.467 1.00 52.75 173 PRO A O 1
ATOM 1385 N N . ARG A 1 174 ? -2.906 -13.147 -14.543 1.00 52.69 174 ARG A N 1
ATOM 1386 C CA . ARG A 1 174 ? -2.733 -14.599 -14.660 1.00 52.69 174 ARG A CA 1
ATOM 1387 C C . ARG A 1 174 ? -3.387 -15.294 -13.445 1.00 52.69 174 ARG A C 1
ATOM 1389 O O . ARG A 1 174 ? -3.344 -14.724 -12.355 1.00 52.69 174 ARG A O 1
ATOM 1396 N N . PRO A 1 175 ? -4.038 -16.458 -13.643 1.00 46.50 175 PRO A N 1
ATOM 1397 C CA . PRO A 1 175 ? -4.748 -17.201 -12.596 1.00 46.50 175 PRO A CA 1
ATOM 1398 C C . PRO A 1 175 ? -3.835 -17.759 -11.499 1.00 46.50 175 PRO A C 1
ATOM 1400 O O . PRO A 1 175 ? -2.648 -18.033 -11.793 1.00 46.50 175 PRO A O 1
#

Radius of gyration: 24.7 Å; Cα contacts (8 Å, |Δi|>4): 126; chains: 1; bounding box: 58×42×64 Å

Solvent-accessible surface area (backbone atoms only — not comparable to full-atom values): 10035 Å² total; per-residue (Å²): 124,47,78,36,92,88,44,93,86,44,77,40,68,50,73,66,60,49,54,54,49,53,53,50,50,49,54,69,80,34,42,74,58,34,61,76,68,65,38,58,66,57,54,53,49,50,51,53,48,66,74,43,58,68,77,73,37,68,66,43,49,50,54,47,49,24,25,51,70,67,69,62,66,61,75,90,79,50,53,72,66,60,49,50,53,22,38,50,50,29,50,66,51,56,51,41,38,51,54,48,52,53,50,50,54,51,51,31,52,51,38,48,51,39,58,75,68,63,36,64,57,63,52,56,34,39,77,72,59,69,38,59,90,92,53,55,68,30,61,52,53,59,69,47,45,64,33,55,64,67,77,63,53,47,72,67,56,50,51,45,52,52,53,52,53,50,40,58,56,73,74,47,90,79,134

Mean predicted aligned error: 11.81 Å

Secondary structure (DSSP, 8-state):
-EE-SSSTT-EEPPHHHHHHHHHHHHHHHTHHHHHHTTTHHHHHHHHHHHHTTTTS-HHHHHHHHHHHHTTS--GGGS-HHHHHHHHHHIIIIIIHHHHHHHHHHHHHHHHHHHHHTT-HHHHHHHHTTSS-TTS-HHHHHHHHHHHHHTT---HHHHHHHHHHHHHHHHT----